Protein AF-A0A965GQ24-F1 (afdb_monomer_lite)

Secondary structure (DSSP, 8-state):
-HHHHHHHHHHHHHTT-HHHHHHHHHHHHHHHHHHHHHHHHHHHHHHHHHH-TT--HHHHHHHHHHHHHHHHHHHHHHHHHHHHHHHHHHHHHTTB-TTT--BS-EEEEEEETTEEEEEETTT--EEEEEPPP--

Radius of gyration: 21.5 Å; chains: 1; bounding box: 48×25×61 Å

Structure (mmCIF, N/CA/C/O backbone):
data_AF-A0A965GQ24-F1
#
_entry.id   AF-A0A965GQ24-F1
#
loop_
_atom_site.group_PDB
_atom_site.id
_atom_site.type_symbol
_atom_site.label_atom_id
_atom_site.label_alt_id
_atom_site.label_comp_id
_atom_site.label_asym_id
_atom_site.label_entity_id
_atom_site.label_seq_id
_atom_site.pdbx_PDB_ins_code
_atom_site.Cartn_x
_atom_site.Cartn_y
_atom_site.Cartn_z
_atom_site.occupancy
_atom_site.B_iso_or_equiv
_atom_site.auth_seq_id
_atom_site.auth_comp_id
_atom_site.auth_asym_id
_atom_site.auth_atom_id
_atom_site.pdbx_PDB_model_num
ATOM 1 N N . MET A 1 1 ? -4.058 9.910 -0.830 1.00 55.94 1 MET A N 1
ATOM 2 C CA . MET A 1 1 ? -4.397 8.465 -0.901 1.00 55.94 1 MET A CA 1
ATOM 3 C C . MET A 1 1 ? -4.616 7.822 0.463 1.00 55.94 1 MET A C 1
ATOM 5 O O . MET A 1 1 ? -5.457 6.942 0.557 1.00 55.94 1 MET A O 1
ATOM 9 N N . THR A 1 2 ? -3.976 8.317 1.522 1.00 57.41 2 THR A N 1
ATOM 10 C CA . THR A 1 2 ? -4.216 7.961 2.935 1.00 57.41 2 THR A CA 1
ATOM 11 C C . THR A 1 2 ?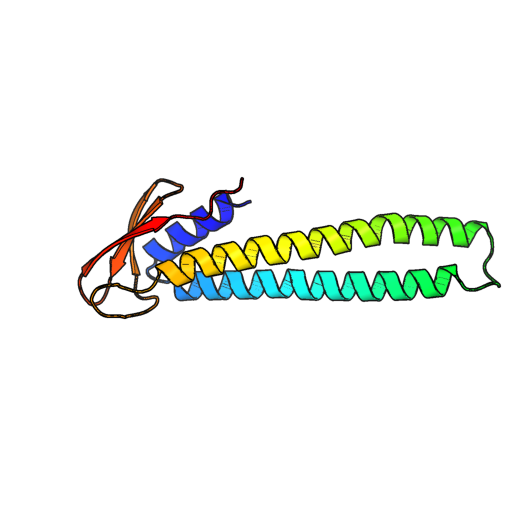 -5.699 8.011 3.326 1.00 57.41 2 THR A C 1
ATOM 13 O O . THR A 1 2 ? -6.227 7.051 3.875 1.00 57.41 2 THR A O 1
ATOM 16 N N . ARG A 1 3 ? -6.432 9.038 2.867 1.00 61.56 3 ARG A N 1
ATOM 17 C CA . ARG A 1 3 ? -7.899 9.126 3.015 1.00 61.56 3 ARG A CA 1
ATOM 18 C C . ARG A 1 3 ? -8.679 7.937 2.430 1.00 61.56 3 ARG A C 1
ATOM 20 O O . ARG A 1 3 ? -9.719 7.578 2.966 1.00 61.56 3 ARG A O 1
ATOM 27 N N . LEU A 1 4 ? -8.207 7.309 1.347 1.00 67.38 4 LEU A N 1
ATOM 28 C CA . LEU A 1 4 ? -8.874 6.129 0.775 1.00 67.38 4 LEU A CA 1
ATOM 29 C C . LEU A 1 4 ? -8.668 4.887 1.649 1.00 67.38 4 LEU A C 1
ATOM 31 O O . LEU A 1 4 ? -9.570 4.058 1.733 1.00 67.38 4 LEU A O 1
ATOM 35 N N . ILE A 1 5 ? -7.512 4.772 2.309 1.00 69.81 5 ILE A N 1
ATOM 36 C CA . ILE A 1 5 ? -7.204 3.685 3.247 1.00 69.81 5 ILE A CA 1
ATOM 37 C C . ILE A 1 5 ? -8.116 3.796 4.474 1.00 69.81 5 ILE A C 1
ATOM 39 O O . ILE A 1 5 ? -8.782 2.818 4.813 1.00 69.81 5 ILE A O 1
ATOM 43 N N . ALA A 1 6 ? -8.218 4.997 5.051 1.00 67.00 6 ALA A N 1
ATOM 44 C CA . ALA A 1 6 ? -9.089 5.316 6.183 1.00 67.00 6 ALA A CA 1
ATOM 45 C C . ALA A 1 6 ? -10.567 5.004 5.897 1.00 67.00 6 ALA A C 1
ATOM 47 O O . ALA A 1 6 ? -11.219 4.251 6.618 1.00 67.00 6 ALA A O 1
ATOM 48 N N . LEU A 1 7 ? -11.084 5.485 4.759 1.00 70.19 7 LEU A N 1
ATOM 49 C CA . LEU A 1 7 ? -12.470 5.236 4.340 1.00 70.19 7 LEU A CA 1
ATOM 50 C C . LEU A 1 7 ? -12.754 3.760 4.024 1.00 70.19 7 LEU A C 1
ATOM 52 O O . LEU A 1 7 ? -13.900 3.313 4.130 1.00 70.19 7 LEU A O 1
ATOM 56 N N . ARG A 1 8 ? -11.749 2.996 3.574 1.00 70.69 8 ARG A N 1
ATOM 57 C CA . ARG A 1 8 ? -11.873 1.540 3.395 1.00 70.69 8 ARG A CA 1
ATOM 58 C C . ARG A 1 8 ? -11.865 0.826 4.747 1.00 70.69 8 ARG A C 1
ATOM 60 O O . ARG A 1 8 ? -12.666 -0.084 4.931 1.00 70.69 8 ARG A O 1
ATOM 67 N N . LEU A 1 9 ? -11.018 1.249 5.686 1.00 74.31 9 LEU A N 1
ATOM 68 C CA . LEU A 1 9 ? -10.950 0.689 7.037 1.00 74.31 9 LEU A CA 1
ATOM 69 C C . LEU A 1 9 ? -12.275 0.899 7.780 1.00 74.31 9 LEU A C 1
ATOM 71 O O . LEU A 1 9 ? -12.852 -0.078 8.252 1.00 74.31 9 LEU A O 1
ATOM 75 N N . ALA A 1 10 ? -12.792 2.131 7.808 1.00 72.19 10 ALA A N 1
ATOM 76 C CA . ALA A 1 10 ? -14.062 2.470 8.453 1.00 72.19 10 ALA A CA 1
ATOM 77 C C . ALA A 1 10 ? -15.218 1.607 7.921 1.00 72.19 10 ALA A C 1
ATOM 79 O O . ALA A 1 10 ? -15.864 0.898 8.693 1.00 72.19 10 ALA A O 1
ATOM 80 N N . ARG A 1 11 ? -15.392 1.541 6.592 1.00 74.50 11 ARG A N 1
ATOM 81 C CA . ARG A 1 11 ? -16.409 0.681 5.957 1.00 74.50 11 ARG A CA 1
ATOM 82 C C . ARG A 1 11 ? -16.237 -0.800 6.294 1.00 74.50 11 ARG A C 1
ATOM 84 O O . ARG A 1 11 ? -17.213 -1.503 6.541 1.00 74.50 11 ARG A O 1
ATOM 91 N N . CYS A 1 12 ? -15.006 -1.308 6.311 1.00 69.25 12 CYS A N 1
ATOM 92 C CA . CYS A 1 12 ? -14.762 -2.707 6.654 1.00 69.25 12 CYS A CA 1
ATOM 93 C C . CYS A 1 12 ? -15.000 -3.004 8.141 1.00 69.25 12 CYS A C 1
ATOM 95 O O . CYS A 1 12 ? -15.418 -4.117 8.467 1.00 69.25 12 CYS A O 1
ATOM 97 N N . LEU A 1 13 ? -14.764 -2.042 9.034 1.00 76.06 13 LEU A N 1
ATOM 98 C CA . LEU A 1 13 ? -15.059 -2.170 10.461 1.00 76.06 13 LEU A CA 1
ATOM 99 C C . LEU A 1 13 ? -16.569 -2.084 10.745 1.00 76.06 13 LEU A C 1
ATOM 101 O O . LEU A 1 13 ? -17.047 -2.839 11.595 1.00 76.06 13 LEU A O 1
ATOM 105 N N . GLU A 1 14 ? -17.327 -1.270 10.001 1.00 75.44 14 GLU A N 1
ATOM 106 C CA . GLU A 1 14 ? -18.804 -1.281 10.016 1.00 75.44 14 GLU A CA 1
ATOM 107 C C . GLU A 1 14 ? -19.353 -2.648 9.590 1.00 75.44 14 GLU A C 1
ATOM 109 O O . GLU A 1 14 ? -20.197 -3.234 10.262 1.00 75.44 14 GLU A O 1
ATOM 114 N N . GLN A 1 15 ? -18.788 -3.228 8.528 1.00 72.44 15 GLN A N 1
ATOM 115 C CA . GLN A 1 15 ? -19.124 -4.579 8.056 1.00 72.44 15 GLN A CA 1
ATOM 116 C C . GLN A 1 15 ? -18.495 -5.696 8.912 1.00 72.44 15 GLN A C 1
ATOM 118 O O . GLN A 1 15 ? -18.535 -6.880 8.553 1.00 72.44 15 GLN A O 1
ATOM 123 N N . GLY A 1 16 ? -17.850 -5.342 10.029 1.00 67.50 16 GLY A N 1
ATOM 124 C CA . GLY A 1 16 ? -17.280 -6.282 10.986 1.00 67.50 16 GLY A CA 1
ATOM 125 C C . GLY A 1 16 ? -16.191 -7.200 10.424 1.00 67.50 16 GLY A C 1
ATOM 126 O O . GLY A 1 16 ? -16.018 -8.302 10.950 1.00 67.50 16 GLY A O 1
ATOM 127 N N . SER A 1 17 ? -15.510 -6.773 9.359 1.00 75.31 17 SER A N 1
ATOM 128 C CA . SER A 1 17 ? -14.625 -7.575 8.510 1.00 75.31 17 SER A CA 1
ATOM 129 C C . SER A 1 17 ? -13.233 -6.958 8.366 1.00 75.31 17 SER A C 1
ATOM 131 O O . SER A 1 17 ? -12.725 -6.791 7.257 1.00 75.31 17 SER A O 1
ATOM 133 N N . PHE A 1 18 ? -12.588 -6.660 9.496 1.00 78.62 18 PHE A N 1
ATOM 134 C CA . PHE A 1 18 ? -11.197 -6.188 9.542 1.00 78.62 18 PHE A CA 1
ATOM 135 C C . PHE A 1 18 ? -10.239 -7.083 8.731 1.00 78.62 18 PHE A C 1
ATOM 137 O O . PHE A 1 18 ? -9.394 -6.592 7.988 1.00 78.62 18 PHE A O 1
ATOM 144 N N . SER A 1 19 ? -10.433 -8.404 8.782 1.00 77.56 19 SER A N 1
ATOM 145 C CA . SER A 1 19 ? -9.626 -9.374 8.031 1.00 77.56 19 SER A CA 1
ATOM 146 C C . SER A 1 19 ? -9.702 -9.202 6.509 1.00 77.56 19 SER A C 1
ATOM 148 O O . SER A 1 19 ? -8.709 -9.443 5.826 1.00 77.56 19 SER A O 1
ATOM 150 N N . ARG A 1 20 ? -10.849 -8.769 5.962 1.00 78.44 20 ARG A N 1
ATOM 151 C CA . ARG A 1 20 ? -11.000 -8.499 4.521 1.00 78.44 20 ARG A CA 1
ATOM 152 C C . ARG A 1 20 ? -10.210 -7.264 4.106 1.00 78.44 20 ARG A C 1
ATOM 154 O O . ARG A 1 20 ? -9.528 -7.309 3.087 1.00 78.44 20 ARG A O 1
ATOM 161 N N . TRP A 1 21 ? -10.259 -6.204 4.912 1.00 81.75 21 TRP A N 1
ATOM 162 C CA . TRP A 1 21 ? -9.448 -5.008 4.689 1.00 81.75 21 TRP A CA 1
ATOM 163 C C . TRP A 1 21 ? -7.955 -5.333 4.733 1.00 81.75 21 TRP A C 1
ATOM 165 O O . TRP A 1 21 ? -7.236 -5.003 3.795 1.00 81.75 21 TRP A O 1
ATOM 175 N N . TYR A 1 22 ? -7.512 -6.058 5.766 1.00 79.56 22 TYR A N 1
ATOM 176 C CA . TYR A 1 22 ? -6.106 -6.428 5.930 1.00 79.56 22 TYR A CA 1
ATOM 177 C C . TYR A 1 22 ? -5.592 -7.271 4.752 1.00 79.56 22 TYR A C 1
ATOM 179 O O . TYR A 1 22 ? -4.533 -6.985 4.201 1.00 79.56 22 TYR A O 1
ATOM 187 N N . ARG A 1 23 ? -6.376 -8.257 4.290 1.00 80.12 23 ARG A N 1
ATOM 188 C CA . ARG A 1 23 ? -6.029 -9.063 3.105 1.00 80.12 23 ARG A CA 1
ATOM 189 C C . ARG A 1 23 ? -5.955 -8.232 1.825 1.00 80.12 23 ARG A C 1
ATOM 191 O O . ARG A 1 23 ? -5.028 -8.420 1.046 1.00 80.12 23 ARG A O 1
ATOM 198 N N . ALA A 1 24 ? -6.897 -7.314 1.605 1.00 79.00 24 ALA A N 1
ATOM 199 C CA . ALA A 1 24 ? -6.870 -6.432 0.438 1.00 79.00 24 ALA A CA 1
ATOM 200 C C . ALA A 1 24 ? -5.644 -5.505 0.458 1.00 79.00 24 ALA A C 1
ATOM 202 O O . ALA A 1 24 ? -4.994 -5.314 -0.565 1.00 79.00 24 ALA A O 1
ATOM 203 N N . MET A 1 25 ? -5.301 -4.983 1.637 1.00 78.06 25 MET A N 1
ATOM 204 C CA . MET A 1 25 ? -4.126 -4.139 1.842 1.00 78.06 25 MET A CA 1
ATOM 205 C C . MET A 1 25 ? -2.823 -4.899 1.562 1.00 78.06 25 MET A C 1
ATOM 207 O O . MET A 1 25 ? -1.918 -4.368 0.923 1.00 78.06 25 MET A O 1
ATOM 211 N N . MET A 1 26 ? -2.757 -6.162 1.987 1.00 77.94 26 MET A N 1
ATOM 212 C CA . MET A 1 26 ? -1.621 -7.040 1.725 1.00 77.94 26 MET A CA 1
ATOM 213 C C . MET A 1 26 ? -1.497 -7.367 0.228 1.00 77.94 26 MET A C 1
ATOM 215 O O . MET A 1 26 ? -0.405 -7.286 -0.314 1.00 77.94 26 MET A O 1
ATOM 219 N N . MET A 1 27 ? -2.591 -7.656 -0.483 1.00 82.38 27 MET A N 1
ATOM 220 C CA . MET A 1 27 ? -2.530 -7.907 -1.934 1.00 82.38 27 MET A CA 1
ATOM 221 C C . MET A 1 27 ? -2.065 -6.678 -2.733 1.00 82.38 27 MET A C 1
ATOM 223 O O . MET A 1 27 ? -1.263 -6.814 -3.655 1.00 82.38 27 MET A O 1
ATOM 227 N N . GLU A 1 28 ? -2.524 -5.478 -2.365 1.00 80.38 28 GLU A N 1
ATOM 228 C CA . GLU A 1 28 ? -2.117 -4.225 -3.019 1.00 80.38 28 GLU A CA 1
ATOM 229 C C . GLU A 1 28 ? -0.621 -3.933 -2.816 1.00 80.38 28 GLU A C 1
ATOM 231 O O . GLU A 1 28 ? 0.070 -3.527 -3.753 1.00 80.38 28 GLU A O 1
ATOM 236 N N . SER A 1 29 ? -0.085 -4.185 -1.614 1.00 77.81 29 SER A N 1
ATOM 237 C CA . SER A 1 29 ? 1.350 -4.014 -1.372 1.00 77.81 29 SER A CA 1
ATOM 238 C C . SER A 1 29 ? 2.181 -4.987 -2.217 1.00 77.81 29 SER A C 1
ATOM 240 O O . SER A 1 29 ? 3.175 -4.581 -2.817 1.00 77.81 29 SER A O 1
ATOM 242 N N . HIS A 1 30 ? 1.740 -6.239 -2.368 1.00 82.44 30 HIS A N 1
ATOM 243 C CA . HIS A 1 30 ? 2.435 -7.220 -3.207 1.00 82.44 30 HIS A CA 1
ATOM 244 C C . HIS A 1 30 ? 2.441 -6.816 -4.685 1.00 82.44 30 HIS A C 1
ATOM 246 O O . HIS A 1 30 ? 3.457 -6.993 -5.355 1.00 82.44 30 HIS A O 1
ATOM 252 N N . LEU A 1 31 ? 1.361 -6.212 -5.193 1.00 85.69 31 LEU A N 1
ATOM 253 C CA . LEU A 1 31 ? 1.327 -5.708 -6.568 1.00 85.69 31 LEU A CA 1
ATOM 254 C C . LEU A 1 31 ? 2.379 -4.612 -6.797 1.00 85.69 31 LEU A C 1
ATOM 25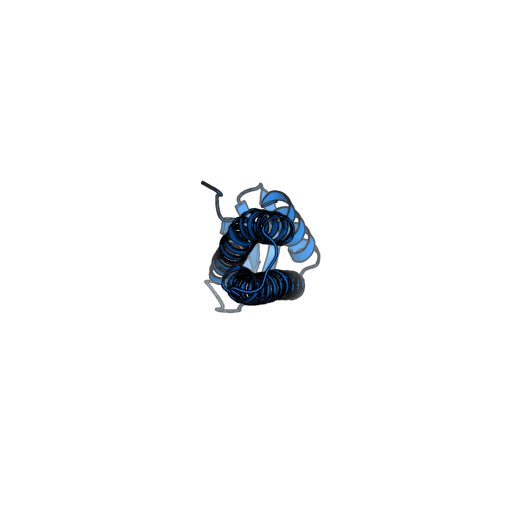6 O O . LEU A 1 31 ? 3.085 -4.636 -7.807 1.00 85.69 31 LEU A O 1
ATOM 260 N N . HIS A 1 32 ? 2.530 -3.682 -5.849 1.00 81.38 32 HIS A N 1
ATOM 261 C CA . HIS A 1 32 ? 3.558 -2.639 -5.916 1.00 81.38 32 HIS A CA 1
ATOM 262 C C . HIS A 1 32 ? 4.983 -3.198 -5.819 1.00 81.38 32 HIS A C 1
ATOM 264 O O . HIS A 1 32 ? 5.880 -2.690 -6.498 1.00 81.38 32 HIS A O 1
ATOM 270 N N . LEU A 1 33 ? 5.187 -4.259 -5.035 1.00 82.44 33 LEU A N 1
ATOM 271 C CA . LEU A 1 33 ? 6.467 -4.960 -4.943 1.00 82.44 33 LEU A CA 1
ATOM 272 C C . LEU A 1 33 ? 6.814 -5.676 -6.255 1.00 82.44 33 LEU A C 1
ATOM 274 O O . LEU A 1 33 ? 7.913 -5.497 -6.772 1.00 82.44 33 LEU A O 1
ATOM 278 N N . VAL A 1 34 ? 5.868 -6.416 -6.841 1.00 89.12 34 VAL A N 1
ATOM 279 C CA . VAL A 1 34 ? 6.055 -7.076 -8.146 1.00 89.12 34 VAL A CA 1
ATOM 280 C C . VAL A 1 34 ? 6.301 -6.044 -9.246 1.00 89.12 34 VAL A C 1
ATOM 282 O O . VAL A 1 34 ? 7.212 -6.210 -10.051 1.00 89.12 34 VAL A O 1
ATOM 285 N N . THR A 1 35 ? 5.546 -4.943 -9.252 1.00 84.94 35 THR A N 1
ATOM 286 C CA . THR A 1 35 ? 5.737 -3.845 -10.214 1.00 84.94 35 THR A CA 1
ATOM 287 C C . THR A 1 35 ? 7.129 -3.233 -10.077 1.00 84.94 35 THR A C 1
ATOM 289 O O . THR A 1 35 ? 7.817 -3.054 -11.080 1.00 84.94 35 THR A O 1
ATOM 292 N N . SER A 1 36 ? 7.579 -2.971 -8.845 1.00 84.56 36 SER A N 1
ATOM 293 C CA . SER A 1 36 ? 8.940 -2.499 -8.590 1.00 84.56 36 SER A CA 1
ATOM 294 C C . SER A 1 36 ? 9.987 -3.490 -9.087 1.00 84.56 36 SER A C 1
ATOM 296 O O . SER A 1 36 ? 10.959 -3.069 -9.701 1.00 84.56 36 SER A O 1
ATOM 298 N N . LEU A 1 37 ? 9.800 -4.786 -8.833 1.00 87.19 37 LEU A N 1
ATOM 299 C CA . LEU A 1 37 ? 10.732 -5.823 -9.264 1.00 87.19 37 LEU A CA 1
ATOM 300 C C . LEU A 1 37 ? 10.844 -5.860 -10.793 1.00 87.19 37 LEU A C 1
ATOM 302 O O . LEU A 1 37 ? 11.950 -5.862 -11.326 1.00 87.19 37 LEU A O 1
ATOM 306 N N . LEU A 1 38 ? 9.710 -5.827 -11.500 1.00 89.00 38 LEU A N 1
ATOM 307 C CA . LEU A 1 38 ? 9.674 -5.786 -12.964 1.00 89.00 38 LEU A CA 1
ATOM 308 C C . LEU A 1 38 ? 10.346 -4.522 -13.517 1.00 89.00 38 LEU A C 1
ATOM 310 O O . LEU A 1 38 ? 11.102 -4.609 -14.481 1.00 89.00 38 LEU A O 1
ATOM 314 N N . LEU A 1 39 ? 10.128 -3.364 -12.884 1.00 87.38 39 LEU A N 1
ATOM 315 C CA . LEU A 1 39 ? 10.816 -2.113 -13.219 1.00 87.38 39 LEU A CA 1
ATOM 316 C C . LEU A 1 39 ? 12.330 -2.220 -13.008 1.00 87.38 39 LEU A C 1
ATOM 318 O O . LEU A 1 39 ? 13.091 -1.765 -13.857 1.00 87.38 39 LEU A O 1
ATOM 322 N N . THR A 1 40 ? 12.781 -2.847 -11.921 1.00 84.88 40 THR A N 1
ATOM 323 C CA . THR A 1 40 ? 14.209 -3.089 -11.680 1.00 84.88 40 THR A CA 1
ATOM 324 C C . THR A 1 40 ? 14.806 -3.986 -12.762 1.00 84.88 40 THR A C 1
ATOM 326 O O . THR A 1 40 ? 15.839 -3.633 -13.325 1.00 84.88 40 THR A O 1
ATOM 329 N N . VAL A 1 41 ? 14.147 -5.094 -13.120 1.00 89.50 41 VAL A N 1
ATOM 330 C CA . VAL A 1 41 ? 14.603 -5.969 -14.216 1.00 89.50 41 VAL A CA 1
ATOM 331 C C . VAL A 1 41 ? 14.647 -5.210 -15.545 1.00 89.50 41 VAL A C 1
ATOM 333 O O . VAL A 1 41 ? 15.627 -5.326 -16.279 1.00 89.50 41 VAL A O 1
ATOM 336 N N . ALA A 1 42 ? 13.640 -4.382 -15.835 1.00 86.56 42 ALA A N 1
ATOM 337 C CA . ALA A 1 42 ? 13.632 -3.542 -17.028 1.00 86.56 42 ALA A CA 1
ATOM 338 C C . ALA A 1 42 ? 14.808 -2.552 -17.043 1.00 86.56 42 ALA A C 1
ATOM 340 O O . ALA A 1 42 ? 15.454 -2.403 -18.074 1.00 86.56 42 ALA A O 1
ATOM 341 N N . VAL A 1 43 ? 15.142 -1.920 -15.911 1.00 86.06 43 VAL A N 1
ATOM 342 C CA . VAL A 1 43 ? 16.322 -1.043 -15.804 1.00 86.06 43 VAL A CA 1
ATOM 343 C C . VAL A 1 43 ? 17.615 -1.816 -16.071 1.00 86.06 43 VAL A C 1
ATOM 345 O O . VAL A 1 43 ? 18.459 -1.305 -16.802 1.00 86.06 43 VAL A O 1
ATOM 348 N N . LEU A 1 44 ? 17.776 -3.035 -15.541 1.00 88.12 44 LEU A N 1
ATOM 349 C CA . LEU A 1 44 ? 18.957 -3.857 -15.840 1.00 88.12 44 LEU A CA 1
ATOM 350 C C . LEU A 1 44 ? 19.064 -4.175 -17.339 1.00 88.12 44 LEU A C 1
ATOM 352 O O . LEU A 1 44 ? 20.132 -3.988 -17.918 1.00 88.12 44 LEU A O 1
ATOM 356 N N . ALA A 1 45 ? 17.961 -4.577 -17.974 1.00 86.44 45 ALA A N 1
ATOM 357 C CA . ALA A 1 45 ? 17.930 -4.851 -19.411 1.00 86.44 45 ALA A CA 1
ATOM 358 C C . ALA A 1 45 ? 18.238 -3.595 -20.251 1.00 86.44 45 ALA A C 1
ATOM 360 O O . ALA A 1 45 ? 18.959 -3.660 -21.244 1.00 86.44 45 ALA A O 1
ATOM 361 N N . LEU A 1 46 ? 17.729 -2.429 -19.833 1.00 84.12 46 LEU A N 1
ATOM 362 C CA . LEU A 1 46 ? 18.027 -1.141 -20.465 1.00 84.12 46 LEU A CA 1
ATOM 363 C C . LEU A 1 46 ? 19.505 -0.764 -20.324 1.00 84.12 46 LEU A C 1
ATOM 365 O O . LEU A 1 46 ? 20.090 -0.244 -21.270 1.00 84.12 46 LEU A O 1
ATOM 369 N N . LEU A 1 47 ? 20.113 -1.017 -19.162 1.00 83.75 47 LEU A N 1
ATOM 370 C CA . LEU A 1 47 ? 21.539 -0.772 -18.949 1.00 83.75 47 LEU A CA 1
ATOM 371 C C . LEU A 1 47 ? 22.384 -1.647 -19.872 1.00 83.75 47 LEU A C 1
ATOM 373 O O . LEU A 1 47 ? 23.260 -1.120 -20.553 1.00 83.75 47 LEU A O 1
ATOM 377 N N . GLU A 1 48 ? 22.090 -2.945 -19.938 1.00 85.38 48 GLU A N 1
ATOM 378 C CA . GLU A 1 48 ? 22.776 -3.878 -20.837 1.00 85.38 48 GLU A CA 1
ATOM 379 C C . GLU A 1 48 ? 22.687 -3.410 -22.296 1.00 85.38 48 GLU A C 1
ATOM 381 O O . GLU A 1 48 ? 23.711 -3.304 -22.972 1.00 85.38 48 GLU A O 1
ATOM 386 N N . ALA A 1 49 ? 21.495 -2.997 -22.737 1.00 82.12 49 ALA A N 1
ATOM 387 C CA . ALA A 1 49 ? 21.304 -2.424 -24.063 1.00 82.12 49 ALA A CA 1
ATOM 388 C C . ALA A 1 49 ? 22.123 -1.137 -24.269 1.00 82.12 49 ALA A C 1
ATOM 390 O O . ALA A 1 49 ? 22.733 -0.971 -25.311 1.00 82.12 49 ALA A O 1
ATOM 391 N N . ILE A 1 50 ? 22.201 -0.214 -23.307 1.00 80.44 50 ILE A N 1
ATOM 392 C CA . ILE A 1 50 ? 22.971 1.037 -23.476 1.00 80.44 50 ILE A CA 1
ATOM 393 C C . ILE A 1 50 ? 24.481 0.778 -23.604 1.00 80.44 50 ILE A C 1
ATOM 395 O O . ILE A 1 50 ? 25.157 1.495 -24.356 1.00 80.44 50 ILE A O 1
ATOM 399 N N . PHE A 1 51 ? 25.003 -0.205 -22.863 1.00 80.00 51 PHE A N 1
ATOM 400 C CA . PHE A 1 51 ? 26.428 -0.548 -22.844 1.00 80.00 51 PHE A CA 1
ATOM 401 C C . PHE A 1 51 ? 26.896 -1.326 -24.076 1.00 80.00 51 PHE A C 1
ATOM 403 O O . PHE A 1 51 ? 28.109 -1.409 -24.302 1.00 80.00 51 PHE A O 1
ATOM 410 N N . ASP A 1 52 ? 25.975 -1.833 -24.896 1.00 81.88 52 ASP A N 1
ATOM 411 C CA . ASP A 1 52 ? 26.326 -2.449 -26.167 1.00 81.88 52 ASP A CA 1
ATOM 412 C C . ASP A 1 52 ? 26.983 -1.415 -27.109 1.00 81.88 52 ASP A C 1
ATOM 414 O O . ASP A 1 52 ? 26.519 -0.276 -27.299 1.00 81.88 52 ASP A O 1
ATOM 418 N N . ARG A 1 53 ? 28.153 -1.787 -27.641 1.00 70.19 53 ARG A N 1
ATOM 419 C CA . ARG A 1 53 ? 29.044 -0.885 -28.386 1.00 70.19 53 ARG A CA 1
ATOM 420 C C . ARG A 1 53 ? 28.647 -0.745 -29.852 1.00 70.19 53 ARG A C 1
ATOM 422 O O . ARG A 1 53 ? 29.016 0.267 -30.444 1.00 70.19 53 ARG A O 1
ATOM 429 N N . ASP A 1 54 ? 27.873 -1.686 -30.391 1.00 77.81 54 ASP A N 1
ATOM 430 C CA . ASP A 1 54 ? 27.442 -1.704 -31.800 1.00 77.81 54 ASP A CA 1
ATOM 431 C C . ASP A 1 54 ? 26.194 -0.843 -32.082 1.00 77.81 54 ASP A C 1
ATOM 433 O O . ASP A 1 54 ? 25.745 -0.695 -33.221 1.00 77.81 54 ASP A O 1
ATOM 437 N N . LEU A 1 55 ? 25.612 -0.227 -31.050 1.00 70.44 55 LEU A N 1
ATOM 438 C CA . LEU A 1 55 ? 24.395 0.563 -31.199 1.00 70.44 55 LEU A CA 1
ATOM 439 C C . LEU A 1 55 ? 24.633 1.927 -31.847 1.00 70.44 55 LEU A C 1
ATOM 441 O O . LEU A 1 55 ? 25.451 2.740 -31.409 1.00 70.44 55 LEU A O 1
ATOM 445 N N . GLN A 1 56 ? 23.783 2.236 -32.828 1.00 78.75 56 GLN A N 1
ATOM 446 C CA . GLN A 1 56 ? 23.676 3.562 -33.428 1.00 78.75 56 GLN A CA 1
ATOM 447 C C . GLN A 1 56 ? 23.422 4.646 -32.360 1.00 78.75 56 GLN A C 1
ATOM 449 O O . GLN A 1 56 ? 22.621 4.478 -31.435 1.00 78.75 56 GLN A O 1
ATOM 454 N N . VAL A 1 57 ? 24.042 5.819 -32.533 1.00 75.50 57 VAL A N 1
ATOM 455 C CA . VAL A 1 57 ? 23.927 6.956 -31.593 1.00 75.50 57 VAL A CA 1
ATOM 456 C C . VAL A 1 57 ? 22.465 7.389 -31.389 1.00 75.50 57 VAL A C 1
ATOM 458 O O . VAL A 1 57 ? 22.058 7.697 -30.270 1.00 75.50 57 VAL A O 1
ATOM 461 N N . ARG A 1 58 ? 21.641 7.338 -32.448 1.00 74.12 58 ARG A N 1
ATOM 462 C CA . ARG A 1 58 ? 20.209 7.681 -32.390 1.00 74.12 58 ARG A CA 1
ATOM 463 C C . ARG A 1 58 ? 19.404 6.714 -31.514 1.00 74.12 58 ARG A C 1
ATOM 465 O O . ARG A 1 58 ? 18.562 7.164 -30.745 1.00 74.12 58 ARG A O 1
ATOM 472 N N . SER A 1 59 ? 19.671 5.410 -31.593 1.00 77.94 59 SER A N 1
ATOM 473 C CA . SER A 1 59 ? 19.031 4.410 -30.725 1.00 77.94 59 SER A CA 1
ATOM 474 C C . SER A 1 59 ? 19.473 4.545 -29.268 1.00 77.94 59 SER A C 1
ATOM 476 O O . SER A 1 59 ? 18.657 4.369 -28.368 1.00 77.94 59 SER A O 1
ATOM 478 N N . ARG A 1 60 ? 20.728 4.942 -29.013 1.00 79.88 60 ARG A N 1
ATOM 479 C CA . ARG A 1 60 ? 21.247 5.127 -27.649 1.00 79.88 60 ARG A CA 1
ATOM 480 C C . ARG A 1 60 ? 20.512 6.233 -26.877 1.00 79.88 60 ARG A C 1
ATOM 482 O O . ARG A 1 60 ? 20.249 6.053 -25.693 1.00 79.88 60 ARG A O 1
ATOM 489 N N . LEU A 1 61 ? 20.114 7.330 -27.532 1.00 84.94 61 LEU A N 1
ATOM 490 C CA . LEU A 1 61 ? 19.332 8.406 -26.895 1.00 84.94 61 LEU A CA 1
ATOM 491 C C . LEU A 1 61 ? 17.946 7.937 -26.425 1.00 84.94 61 LEU A C 1
ATOM 493 O O . LEU A 1 61 ? 17.505 8.328 -25.346 1.00 84.94 61 LEU A O 1
ATOM 497 N N . VAL A 1 62 ? 17.278 7.078 -27.204 1.00 85.44 62 VAL A N 1
ATOM 498 C CA . VAL A 1 62 ? 15.966 6.513 -26.842 1.00 85.44 62 VAL A CA 1
ATOM 499 C C . VAL A 1 62 ? 16.084 5.639 -25.595 1.00 85.44 62 VAL A C 1
ATOM 501 O O . VAL A 1 62 ? 15.297 5.787 -24.663 1.00 85.44 62 VAL A O 1
ATOM 504 N N . TRP A 1 63 ? 17.103 4.779 -25.536 1.00 84.38 63 TRP A N 1
ATOM 505 C CA . TRP A 1 63 ? 17.354 3.937 -24.367 1.00 84.38 63 TRP A CA 1
ATOM 506 C C . TRP A 1 63 ? 17.693 4.750 -23.116 1.00 84.38 63 TRP A C 1
ATOM 508 O O . TRP A 1 63 ? 17.190 4.456 -22.033 1.00 84.38 63 TRP A O 1
ATOM 518 N N . LEU A 1 64 ? 18.483 5.814 -23.266 1.00 86.31 64 LEU A N 1
ATOM 519 C CA . LEU A 1 64 ? 18.843 6.702 -22.161 1.00 86.31 64 LEU A CA 1
ATOM 520 C C . LEU A 1 64 ? 17.618 7.448 -21.610 1.00 86.31 64 LEU A C 1
ATOM 522 O O . LEU A 1 64 ? 17.455 7.562 -20.398 1.00 86.31 64 LEU A O 1
ATOM 526 N N . PHE A 1 65 ? 16.717 7.894 -22.489 1.00 88.25 65 PHE A N 1
ATOM 527 C CA . PHE A 1 65 ? 15.445 8.494 -22.088 1.00 88.25 65 PHE A CA 1
ATOM 528 C C . PHE A 1 65 ? 14.554 7.499 -21.328 1.00 88.25 65 PHE A C 1
ATOM 530 O O . PHE A 1 65 ? 14.022 7.832 -20.269 1.00 88.25 65 PHE A O 1
ATOM 537 N N . LEU A 1 66 ? 14.440 6.258 -21.816 1.00 86.44 66 LEU A N 1
ATOM 538 C CA . LEU A 1 66 ? 13.699 5.196 -21.126 1.00 86.44 66 LEU A CA 1
ATOM 539 C C . LEU A 1 66 ? 14.288 4.890 -19.742 1.00 86.44 66 LEU A C 1
ATOM 541 O O . LEU A 1 66 ? 13.532 4.736 -18.785 1.00 86.44 66 LEU A O 1
ATOM 545 N N . LEU A 1 67 ? 15.616 4.869 -19.610 1.00 87.88 67 LEU A N 1
ATOM 546 C CA . LEU A 1 67 ? 16.302 4.677 -18.330 1.00 87.88 67 LEU A CA 1
ATOM 547 C C . LEU A 1 67 ? 15.961 5.795 -17.329 1.00 87.88 67 LEU A C 1
ATOM 549 O O . LEU A 1 67 ? 15.613 5.515 -16.180 1.00 87.88 67 LEU A O 1
ATOM 553 N N . VAL A 1 68 ? 16.013 7.055 -17.776 1.00 89.75 68 VAL A N 1
ATOM 554 C CA . VAL A 1 68 ? 15.696 8.233 -16.949 1.00 89.75 68 VAL A CA 1
ATOM 555 C C . VAL A 1 68 ? 14.241 8.226 -16.477 1.00 89.75 68 VAL A C 1
ATOM 557 O O . VAL A 1 68 ? 13.962 8.748 -15.404 1.00 89.75 68 VAL A O 1
ATOM 560 N N . LEU A 1 69 ? 13.314 7.609 -17.214 1.00 88.50 69 LEU A N 1
ATOM 561 C CA . LEU A 1 69 ? 11.928 7.431 -16.767 1.00 88.50 69 LEU A CA 1
ATOM 562 C C . LEU A 1 69 ? 11.747 6.206 -15.859 1.00 88.50 69 LEU A C 1
ATOM 564 O O . LEU A 1 69 ? 10.980 6.254 -14.891 1.00 88.50 69 LEU A O 1
ATOM 568 N N . ALA A 1 70 ? 12.446 5.110 -16.149 1.00 84.94 70 ALA A N 1
ATOM 569 C CA . ALA A 1 70 ? 12.304 3.849 -15.432 1.00 84.94 70 ALA A CA 1
ATOM 570 C C . ALA A 1 70 ? 12.874 3.918 -14.006 1.00 84.94 70 ALA A C 1
ATOM 572 O O . ALA A 1 70 ? 12.232 3.436 -13.073 1.00 84.94 70 ALA A O 1
ATOM 573 N N . VAL A 1 71 ? 14.030 4.563 -13.808 1.00 85.75 71 VAL A N 1
ATOM 574 C CA . VAL A 1 71 ? 14.688 4.642 -12.490 1.00 85.75 71 VAL A CA 1
ATOM 575 C C . VAL A 1 71 ? 13.839 5.395 -11.449 1.00 85.75 71 VAL A C 1
ATOM 577 O O . VAL A 1 71 ? 13.560 4.818 -10.394 1.00 85.75 71 VAL A O 1
ATOM 580 N N . PRO A 1 72 ? 13.343 6.623 -11.706 1.00 87.62 72 PRO A N 1
ATOM 581 C CA . PRO A 1 72 ? 12.451 7.315 -10.777 1.00 87.62 72 PRO A CA 1
ATOM 582 C C . PRO A 1 72 ? 11.147 6.554 -10.544 1.00 87.62 72 PRO A C 1
ATOM 584 O O . PRO A 1 72 ? 10.654 6.526 -9.420 1.00 87.62 72 PRO A O 1
ATOM 587 N N . SER A 1 73 ? 10.605 5.899 -11.577 1.00 84.06 73 SER A N 1
ATOM 588 C CA . SER A 1 73 ? 9.386 5.089 -11.458 1.00 84.06 73 SER A CA 1
ATOM 589 C C . SER A 1 73 ? 9.588 3.882 -10.535 1.00 84.06 73 SER A C 1
ATOM 591 O O . SER A 1 73 ? 8.724 3.591 -9.706 1.00 84.06 73 SER A O 1
ATOM 593 N N . ALA A 1 74 ? 10.744 3.215 -10.621 1.00 82.69 74 ALA A N 1
ATOM 594 C CA . ALA A 1 74 ? 11.117 2.126 -9.722 1.00 82.69 74 ALA A CA 1
ATOM 595 C C . ALA A 1 74 ? 11.227 2.621 -8.271 1.00 82.69 74 ALA A C 1
ATOM 597 O O . ALA A 1 74 ? 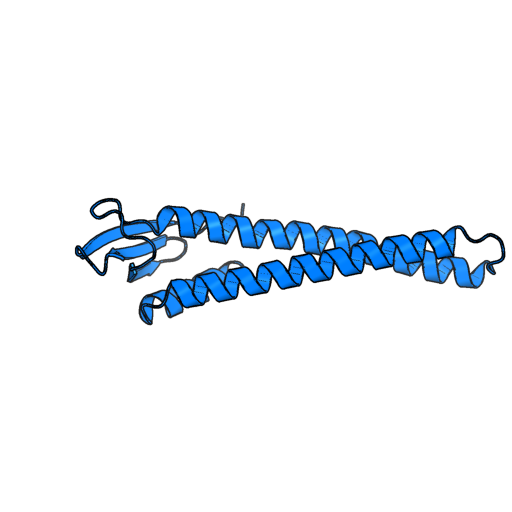10.577 2.074 -7.379 1.00 82.69 74 ALA A O 1
ATOM 598 N N . ILE A 1 75 ? 11.972 3.710 -8.044 1.00 85.31 75 ILE A N 1
ATOM 599 C CA . ILE A 1 75 ? 12.150 4.318 -6.714 1.00 85.31 75 ILE A CA 1
ATOM 600 C C . ILE A 1 75 ? 10.798 4.743 -6.125 1.00 85.31 75 ILE A C 1
ATOM 602 O O . ILE A 1 75 ? 10.498 4.446 -4.966 1.00 85.31 75 ILE A O 1
ATOM 606 N N . PHE A 1 76 ? 9.946 5.380 -6.929 1.00 85.38 76 PHE A N 1
ATOM 607 C CA . PHE A 1 76 ? 8.608 5.794 -6.517 1.00 85.38 76 PHE A CA 1
ATOM 608 C C . PHE A 1 76 ? 7.738 4.600 -6.099 1.00 85.38 76 PHE A C 1
ATOM 610 O O . PHE A 1 76 ? 7.052 4.668 -5.076 1.00 85.38 76 PHE A O 1
ATOM 617 N N . SER A 1 77 ? 7.790 3.487 -6.841 1.00 78.81 77 SER A N 1
ATOM 618 C CA . SER A 1 77 ? 7.040 2.271 -6.500 1.00 78.81 77 SER A CA 1
ATOM 619 C C . SER A 1 77 ? 7.495 1.665 -5.166 1.00 78.81 77 SER A C 1
ATOM 621 O O . SER A 1 77 ? 6.652 1.256 -4.365 1.00 78.81 77 SER A O 1
ATOM 623 N N . ILE A 1 78 ? 8.803 1.664 -4.885 1.00 79.19 78 ILE A N 1
ATOM 624 C CA . ILE A 1 78 ? 9.371 1.156 -3.621 1.00 79.19 78 ILE A CA 1
ATOM 625 C C . ILE A 1 78 ? 8.955 2.023 -2.436 1.00 79.19 78 ILE A C 1
ATOM 627 O O . ILE A 1 78 ? 8.431 1.509 -1.446 1.00 79.19 78 ILE A O 1
ATOM 631 N N . HIS A 1 79 ? 9.147 3.341 -2.529 1.00 81.38 79 HIS A N 1
ATOM 632 C CA . HIS A 1 79 ? 8.736 4.263 -1.464 1.00 81.38 79 HIS A CA 1
ATOM 633 C C . HIS A 1 79 ? 7.255 4.099 -1.130 1.00 81.38 79 HIS A C 1
ATOM 635 O O . HIS A 1 79 ? 6.845 4.096 0.033 1.00 81.38 79 HIS A O 1
ATOM 641 N N . ARG A 1 80 ? 6.447 3.906 -2.169 1.00 79.44 80 ARG A N 1
ATOM 642 C CA . ARG A 1 80 ? 5.022 3.685 -2.021 1.00 79.44 80 ARG A CA 1
ATOM 643 C C . ARG A 1 80 ? 4.701 2.361 -1.338 1.00 79.44 80 ARG A C 1
ATOM 645 O O . ARG A 1 80 ? 3.870 2.361 -0.434 1.00 79.44 80 ARG A O 1
ATOM 652 N N . TYR A 1 81 ? 5.367 1.271 -1.713 1.00 78.44 81 TYR A N 1
ATOM 653 C CA . TYR A 1 81 ? 5.226 -0.027 -1.050 1.00 78.44 81 TYR A CA 1
ATOM 654 C C . TYR A 1 81 ? 5.436 0.082 0.467 1.00 78.44 81 TYR A C 1
ATOM 656 O O . TYR A 1 81 ? 4.560 -0.318 1.241 1.00 78.44 81 TYR A O 1
ATOM 664 N N . PHE A 1 82 ? 6.545 0.698 0.889 1.00 74.50 82 PHE A N 1
ATOM 665 C CA . PHE A 1 82 ? 6.856 0.856 2.311 1.00 74.50 82 PHE A CA 1
ATOM 666 C C . PHE A 1 82 ? 5.801 1.684 3.045 1.00 74.50 82 PHE A C 1
ATOM 668 O O . PHE A 1 82 ? 5.377 1.306 4.136 1.00 74.50 82 PHE A O 1
ATOM 675 N N . HIS A 1 83 ? 5.304 2.760 2.433 1.00 75.50 83 HIS A N 1
ATOM 676 C CA . HIS A 1 83 ? 4.272 3.591 3.050 1.00 75.50 83 HIS A CA 1
ATOM 677 C C . HIS A 1 83 ? 2.950 2.827 3.275 1.00 75.50 83 HIS A C 1
ATOM 679 O O . HIS A 1 83 ? 2.279 3.028 4.291 1.00 75.50 83 HIS A O 1
ATOM 685 N N . PHE A 1 84 ? 2.548 1.947 2.352 1.00 73.00 84 PHE A N 1
ATOM 686 C CA . PHE A 1 84 ? 1.348 1.118 2.529 1.00 73.00 84 PHE A CA 1
ATOM 687 C C . PHE A 1 84 ? 1.539 0.056 3.615 1.00 73.00 84 PHE A C 1
ATOM 689 O O . PH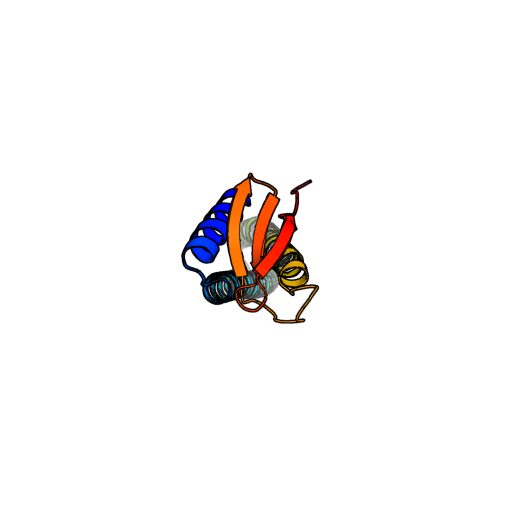E A 1 84 ? 0.645 -0.144 4.441 1.00 73.00 84 PHE A O 1
ATOM 696 N N . MET A 1 85 ? 2.701 -0.598 3.628 1.00 77.75 85 MET A N 1
ATOM 697 C CA . MET A 1 85 ? 3.013 -1.660 4.580 1.00 77.75 85 MET A CA 1
ATOM 698 C C . MET A 1 85 ? 3.100 -1.130 6.017 1.00 77.75 85 MET A C 1
ATOM 700 O O . MET A 1 85 ? 2.407 -1.645 6.894 1.00 77.75 85 MET A O 1
ATOM 704 N N . MET A 1 86 ? 3.847 -0.045 6.236 1.00 78.69 86 MET A N 1
ATOM 705 C CA . MET A 1 86 ? 4.018 0.568 7.559 1.00 78.69 86 MET A CA 1
ATOM 706 C C . MET A 1 86 ? 2.685 1.016 8.165 1.00 78.69 86 MET A C 1
ATOM 708 O O . MET A 1 86 ? 2.418 0.779 9.341 1.00 78.69 86 MET A O 1
ATOM 712 N N . GLY A 1 87 ? 1.808 1.621 7.357 1.00 75.06 87 GLY A N 1
ATOM 713 C CA . GLY A 1 87 ? 0.499 2.051 7.838 1.00 75.06 87 GLY A CA 1
ATOM 714 C C . GLY A 1 87 ? -0.423 0.886 8.204 1.00 75.06 87 GLY A C 1
ATOM 715 O O . GLY A 1 87 ? -1.155 0.958 9.192 1.00 75.06 87 GLY A O 1
ATOM 716 N N . ALA A 1 88 ? -0.368 -0.205 7.436 1.00 76.69 88 ALA A N 1
ATOM 717 C CA . ALA A 1 88 ? -1.133 -1.411 7.729 1.00 76.69 88 ALA A CA 1
ATOM 718 C C . ALA A 1 88 ? -0.649 -2.088 9.017 1.00 76.69 88 ALA A C 1
ATOM 720 O O . ALA A 1 88 ? -1.472 -2.506 9.830 1.00 76.69 88 ALA A O 1
ATOM 721 N N . GLU A 1 89 ? 0.665 -2.162 9.217 1.00 79.81 89 GLU A N 1
ATOM 722 C CA . GLU A 1 89 ? 1.276 -2.744 10.410 1.00 79.81 89 GLU A CA 1
ATOM 723 C C . GLU A 1 89 ? 0.998 -1.904 11.660 1.00 79.81 89 GLU A C 1
ATOM 725 O O . GLU A 1 89 ? 0.619 -2.447 12.697 1.00 79.81 89 GLU A O 1
ATOM 730 N N . TYR A 1 90 ? 1.054 -0.575 11.543 1.00 82.19 90 TYR A N 1
ATOM 731 C CA . TYR A 1 90 ? 0.702 0.341 12.629 1.00 82.19 90 TYR A CA 1
ATOM 732 C C . TYR A 1 90 ? -0.744 0.151 13.111 1.00 82.19 90 TYR A C 1
ATOM 734 O O . TYR A 1 90 ? -1.005 0.085 14.315 1.00 82.19 90 TYR A O 1
ATOM 742 N N . VAL A 1 91 ? -1.691 0.006 12.179 1.00 80.19 91 VAL A N 1
ATOM 743 C CA . VAL A 1 91 ? -3.100 -0.272 12.501 1.00 80.19 91 VAL A CA 1
ATOM 744 C C . VAL A 1 91 ? -3.277 -1.704 13.020 1.00 80.19 91 VAL A C 1
ATOM 746 O O . VAL A 1 91 ? -4.045 -1.929 13.954 1.00 80.19 91 VAL A O 1
ATOM 749 N N . ALA A 1 92 ? -2.561 -2.679 12.456 1.00 80.50 92 ALA A N 1
ATOM 750 C CA . ALA A 1 92 ? -2.632 -4.079 12.870 1.00 80.50 92 ALA A CA 1
ATOM 751 C C . ALA A 1 92 ? -2.091 -4.305 14.289 1.00 80.50 92 ALA A C 1
ATOM 753 O O . ALA A 1 92 ? -2.709 -5.049 15.050 1.00 80.50 92 ALA A O 1
ATOM 754 N N . ASN A 1 93 ? -1.007 -3.633 14.680 1.00 82.69 93 ASN A N 1
ATOM 755 C CA . ASN A 1 93 ? -0.474 -3.700 16.044 1.00 82.69 93 ASN A CA 1
ATOM 756 C C . ASN A 1 93 ? -1.475 -3.157 17.072 1.00 82.69 93 ASN A C 1
ATOM 758 O O . ASN A 1 93 ? -1.611 -3.711 18.161 1.00 82.69 93 ASN A O 1
ATOM 762 N N . GLN A 1 94 ? -2.250 -2.138 16.698 1.00 83.06 94 GLN A N 1
ATOM 763 C CA . GLN A 1 94 ? -3.328 -1.593 17.527 1.00 83.06 94 GLN A CA 1
ATOM 764 C C . GLN A 1 94 ? -4.631 -2.412 17.459 1.00 83.06 94 GLN A C 1
ATOM 766 O O . GLN A 1 94 ? -5.572 -2.129 18.197 1.00 83.06 94 GLN A O 1
ATOM 771 N N . ALA A 1 95 ? -4.726 -3.434 16.602 1.00 83.00 95 ALA A N 1
ATOM 772 C CA . ALA A 1 95 ? -5.935 -4.245 16.423 1.00 83.00 95 ALA A CA 1
ATOM 773 C C . ALA A 1 95 ? -6.069 -5.405 17.432 1.00 83.00 95 ALA A C 1
ATOM 775 O O . ALA A 1 95 ? -6.988 -6.228 17.319 1.00 83.00 95 ALA A O 1
ATOM 776 N N . THR A 1 96 ? -5.167 -5.483 18.411 1.00 85.06 96 THR A N 1
ATOM 777 C CA . THR A 1 96 ? -5.192 -6.481 19.485 1.00 85.06 96 THR A CA 1
ATOM 778 C C . THR A 1 96 ? -5.935 -5.931 20.694 1.00 85.06 96 THR A C 1
ATOM 780 O O . THR A 1 96 ? -5.628 -4.852 21.193 1.00 85.06 96 THR A O 1
ATOM 783 N N . CYS A 1 97 ? -6.914 -6.682 21.199 1.00 86.81 97 CYS A N 1
ATOM 784 C CA . CYS A 1 97 ? -7.630 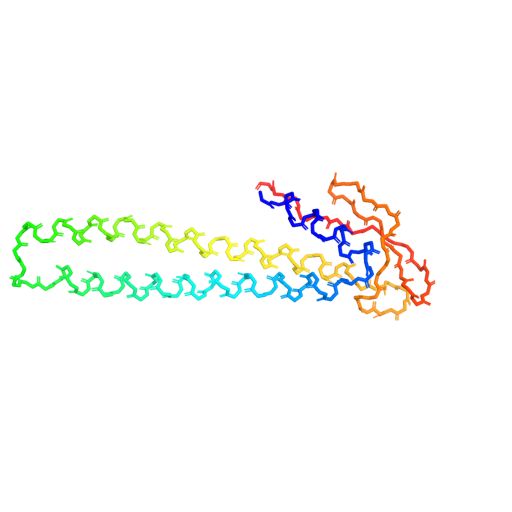-6.277 22.402 1.00 86.81 97 CYS A CA 1
ATOM 785 C C . CYS A 1 97 ? -6.729 -6.379 23.644 1.00 86.81 97 CYS A C 1
ATOM 787 O O . CYS A 1 97 ? -6.321 -7.482 24.004 1.00 86.81 97 CYS A O 1
ATOM 789 N N . GLY A 1 98 ? -6.515 -5.263 24.348 1.00 85.12 98 GLY A N 1
ATOM 790 C CA . GLY A 1 98 ? -5.728 -5.226 25.589 1.00 85.12 98 GLY A CA 1
ATOM 791 C C . GLY A 1 98 ? -6.322 -6.015 26.767 1.00 85.12 98 GLY A C 1
ATOM 792 O O . GLY A 1 98 ? -5.594 -6.345 27.691 1.00 85.12 98 GLY A O 1
ATOM 793 N N . ASN A 1 99 ? -7.618 -6.355 26.731 1.00 86.06 99 ASN A N 1
ATOM 794 C CA . ASN A 1 99 ? -8.281 -7.107 27.804 1.00 86.06 99 ASN A CA 1
ATOM 795 C C . ASN A 1 99 ? -8.273 -8.631 27.567 1.00 86.06 99 ASN A C 1
ATOM 797 O O . ASN A 1 99 ? -7.909 -9.406 28.440 1.00 86.06 99 ASN A O 1
ATOM 801 N N . CYS A 1 100 ? -8.675 -9.088 26.374 1.00 88.50 100 CYS A N 1
ATOM 802 C CA . CYS A 1 100 ? -8.845 -10.524 26.090 1.00 88.50 100 CYS A CA 1
ATOM 803 C C . CYS A 1 100 ? -7.810 -11.116 25.120 1.00 88.50 100 CYS A C 1
ATOM 805 O O . CYS A 1 100 ? -7.920 -12.291 24.768 1.00 88.50 100 CYS A O 1
ATOM 807 N N . GLY A 1 101 ? -6.870 -10.306 24.619 1.00 83.62 101 GLY A N 1
ATOM 808 C CA . GLY A 1 101 ? -5.812 -10.729 23.694 1.00 83.62 101 GLY A CA 1
ATOM 809 C C . GLY A 1 101 ? -6.293 -11.155 22.303 1.00 83.62 101 GLY A C 1
ATOM 810 O O . GLY A 1 101 ? -5.499 -11.595 21.478 1.00 83.62 101 GLY A O 1
ATOM 811 N N . VAL A 1 102 ? -7.593 -11.051 22.008 1.00 85.31 102 VAL A N 1
ATOM 812 C CA . VAL A 1 102 ? -8.126 -11.431 20.697 1.00 85.31 102 VAL A CA 1
ATOM 813 C C . VAL A 1 102 ? -7.684 -10.433 19.636 1.00 85.31 102 VAL A C 1
ATOM 815 O O . VAL A 1 102 ? -7.986 -9.241 19.715 1.00 85.31 102 VAL A O 1
ATOM 818 N N . TYR A 1 103 ? -7.034 -10.967 18.608 1.00 84.31 103 TYR A N 1
ATOM 819 C CA . TYR A 1 103 ? -6.612 -10.236 17.426 1.00 84.31 103 TYR A CA 1
ATOM 820 C C . TYR A 1 103 ? -7.744 -10.110 16.394 1.00 84.31 103 TYR A C 1
ATOM 822 O O . TYR A 1 103 ? -8.456 -11.078 16.104 1.00 84.31 103 TYR A O 1
ATOM 830 N N . GLY A 1 104 ? -7.915 -8.914 15.822 1.00 76.50 104 GLY A N 1
ATOM 831 C CA . GLY A 1 104 ? -8.690 -8.698 14.593 1.00 76.50 104 GLY A CA 1
ATOM 832 C C . GLY A 1 104 ? -10.215 -8.870 14.691 1.00 76.50 104 GLY A C 1
ATOM 833 O O . GLY A 1 104 ? -10.904 -8.758 13.674 1.00 76.50 104 GLY A O 1
ATOM 834 N N . ARG A 1 105 ? -10.781 -9.115 15.885 1.00 82.12 105 ARG A N 1
ATOM 835 C CA . ARG A 1 105 ? -12.243 -9.150 16.112 1.00 82.12 105 ARG A CA 1
ATOM 836 C C . ARG A 1 105 ? -12.751 -7.827 16.681 1.00 82.12 105 ARG A C 1
ATOM 838 O O . ARG A 1 105 ? -13.093 -7.727 17.860 1.00 82.12 105 ARG A O 1
ATOM 845 N N . LEU A 1 106 ? -12.824 -6.833 15.808 1.00 84.69 106 LEU A N 1
ATOM 846 C CA . LEU A 1 106 ? -13.197 -5.460 16.138 1.00 84.69 106 LEU A CA 1
ATOM 847 C C . LEU A 1 106 ? -14.581 -5.111 15.587 1.00 84.69 106 LEU A C 1
ATOM 849 O O . LEU A 1 106 ? -15.005 -5.646 14.557 1.00 84.69 106 LEU A O 1
ATOM 853 N N . ARG A 1 107 ? -15.278 -4.205 16.269 1.00 84.25 107 ARG A N 1
ATOM 854 C CA . ARG A 1 107 ? -16.490 -3.522 15.806 1.00 84.25 107 ARG A CA 1
ATOM 855 C C . ARG A 1 107 ? -16.227 -2.019 15.834 1.00 84.25 107 ARG A C 1
ATOM 857 O O . ARG A 1 107 ? -15.699 -1.535 16.829 1.00 84.25 107 ARG A O 1
ATOM 864 N N . LEU A 1 108 ? -16.595 -1.293 14.780 1.00 84.25 108 LEU A N 1
ATOM 865 C CA . LEU A 1 108 ? -16.520 0.169 14.797 1.00 84.25 108 LEU A CA 1
ATOM 866 C C . LEU A 1 108 ? -17.554 0.738 15.776 1.00 84.25 108 LEU A C 1
ATOM 868 O O . LEU A 1 108 ? -18.713 0.328 15.741 1.00 84.25 108 LEU A O 1
ATOM 872 N N . VAL A 1 109 ? -17.132 1.670 16.628 1.00 84.94 109 VAL A N 1
ATOM 873 C CA . VAL A 1 109 ? -18.018 2.451 17.508 1.00 84.94 109 VAL A CA 1
ATOM 874 C C . VAL A 1 109 ? -18.170 3.866 16.962 1.00 84.94 109 VAL A C 1
ATOM 876 O O . VAL A 1 109 ? -19.284 4.359 16.832 1.00 84.94 109 VAL A O 1
ATOM 879 N N . ALA A 1 110 ? -17.057 4.501 16.589 1.00 81.06 110 ALA A N 1
ATOM 880 C CA . ALA A 1 110 ? -17.057 5.815 15.957 1.00 81.06 110 ALA A CA 1
ATOM 881 C C . ALA A 1 110 ? -15.830 5.987 15.054 1.00 81.06 110 ALA A C 1
ATOM 883 O O . ALA A 1 110 ? -14.750 5.479 15.357 1.00 81.06 110 ALA A O 1
ATOM 884 N N . HIS A 1 111 ? -15.981 6.735 13.964 1.00 80.69 111 HIS A N 1
ATOM 885 C CA . HIS A 1 111 ? -14.885 7.091 13.066 1.00 80.69 111 HIS A CA 1
ATOM 886 C C . HIS A 1 111 ? -14.732 8.612 13.010 1.00 80.69 111 HIS A C 1
ATOM 888 O O . HIS A 1 111 ? -15.666 9.319 12.637 1.00 80.69 111 HIS A O 1
ATOM 894 N N . GLN A 1 112 ? -13.558 9.110 13.392 1.00 77.62 112 GLN A N 1
ATOM 895 C CA . GLN A 1 112 ? -13.199 10.526 13.371 1.00 77.62 112 GLN A CA 1
ATOM 896 C C . GLN A 1 112 ? -11.741 10.660 12.937 1.00 77.62 112 GLN A C 1
ATOM 898 O O . GLN A 1 112 ? -10.854 10.738 13.781 1.00 77.62 112 GLN A O 1
ATOM 903 N N . HIS A 1 113 ? -11.479 10.671 11.627 1.00 70.06 113 HIS A N 1
ATOM 904 C CA . HIS A 1 113 ? -10.117 10.740 11.086 1.00 70.06 113 HIS A CA 1
ATOM 905 C C . HIS A 1 113 ? -9.270 11.828 11.787 1.00 70.06 113 HIS A C 1
ATOM 907 O O . HIS A 1 113 ? -9.707 12.981 11.844 1.00 70.06 113 HIS A O 1
ATOM 913 N N . PRO A 1 114 ? -8.055 11.508 12.280 1.00 74.19 114 PRO A N 1
ATOM 914 C CA . PRO A 1 114 ? -7.296 10.259 12.086 1.00 74.19 114 PRO A CA 1
ATOM 915 C C . PRO A 1 114 ? -7.527 9.180 13.168 1.00 74.19 114 PRO A C 1
ATOM 917 O O . PRO A 1 114 ? -6.718 8.276 13.325 1.00 74.19 114 PRO A O 1
ATOM 920 N N . LYS A 1 115 ? -8.584 9.269 13.974 1.00 81.38 115 LYS A N 1
ATOM 921 C CA . LYS A 1 115 ? -8.881 8.351 15.084 1.00 81.38 115 LYS A CA 1
ATOM 922 C C . LYS A 1 115 ? -10.100 7.471 14.783 1.00 81.38 115 LYS A C 1
ATOM 924 O O . LYS A 1 115 ? -11.130 7.930 14.293 1.00 81.38 115 LYS A O 1
ATOM 929 N N . CYS A 1 116 ? -10.011 6.196 15.137 1.00 83.00 116 CYS A N 1
ATOM 930 C CA . CYS A 1 116 ? -11.106 5.234 15.054 1.00 83.00 116 CYS A CA 1
ATOM 931 C C . CYS A 1 116 ? -11.370 4.630 16.433 1.00 83.00 116 CYS A C 1
ATOM 933 O O . CYS A 1 116 ? -10.511 3.936 16.966 1.00 83.00 116 CYS A O 1
ATOM 935 N N . ASN A 1 117 ? -12.563 4.826 16.990 1.00 86.38 117 ASN A N 1
ATOM 936 C CA . ASN A 1 117 ? -12.981 4.118 18.198 1.00 86.38 117 ASN A CA 1
ATOM 937 C C . ASN A 1 117 ? -13.540 2.751 17.812 1.00 86.38 117 ASN A C 1
ATOM 939 O O . ASN A 1 117 ? -14.475 2.646 17.008 1.00 86.38 117 ASN A O 1
ATOM 943 N N . VAL A 1 118 ? -12.966 1.703 18.391 1.00 87.19 118 VAL A N 1
ATOM 944 C CA . VAL A 1 118 ? -13.332 0.312 18.137 1.00 87.19 118 VAL A CA 1
ATOM 945 C C . VAL A 1 118 ? -13.613 -0.415 19.446 1.00 87.19 118 VAL A C 1
ATOM 947 O O . VAL A 1 118 ? -13.014 -0.126 20.475 1.00 87.19 118 VAL A O 1
ATOM 950 N N . ALA A 1 119 ? -14.513 -1.390 19.390 1.00 87.44 119 ALA A N 1
ATOM 951 C CA . ALA A 1 119 ? -14.836 -2.282 20.495 1.00 87.44 119 ALA A CA 1
ATOM 952 C C . ALA A 1 119 ? -14.466 -3.726 20.149 1.00 87.44 119 ALA A C 1
ATOM 954 O O . ALA A 1 119 ? -14.646 -4.181 19.012 1.00 87.44 119 ALA A O 1
ATOM 955 N N . CYS A 1 120 ? -14.010 -4.495 21.136 1.00 88.94 120 CYS A N 1
ATOM 956 C CA . CYS A 1 120 ? -13.804 -5.928 20.973 1.00 88.94 120 CYS A CA 1
ATOM 957 C C . CYS A 1 120 ? -15.149 -6.651 20.820 1.00 88.94 120 CYS A C 1
ATOM 959 O O . CYS A 1 120 ? -15.999 -6.577 21.706 1.00 88.94 120 CYS A O 1
ATOM 961 N N . LYS A 1 121 ? -15.313 -7.470 19.774 1.00 85.69 121 LYS A N 1
ATOM 962 C CA . LYS A 1 121 ? -16.516 -8.313 19.615 1.00 85.69 121 LYS A CA 1
ATOM 963 C C . LYS A 1 121 ? -16.654 -9.418 20.675 1.00 85.69 121 LYS A C 1
ATOM 965 O O . LYS A 1 121 ? -17.727 -9.994 20.789 1.00 85.69 121 LYS A O 1
ATOM 970 N N . ARG A 1 122 ? -15.580 -9.764 21.399 1.00 86.38 122 ARG A N 1
ATOM 971 C CA . ARG A 1 122 ? -15.581 -10.839 22.413 1.00 86.38 122 ARG A CA 1
ATOM 972 C C . ARG A 1 122 ? -15.865 -10.331 23.824 1.00 86.38 122 ARG A C 1
ATOM 974 O O . ARG A 1 122 ? -16.641 -10.958 24.526 1.00 86.38 122 ARG A O 1
ATOM 981 N N . CYS A 1 123 ? -15.210 -9.248 24.244 1.00 89.00 123 CYS A N 1
ATOM 982 C CA . CYS A 1 123 ? -15.297 -8.741 25.621 1.00 89.00 123 CYS A CA 1
ATOM 983 C C . CYS A 1 123 ? -15.910 -7.339 25.737 1.00 89.00 123 CYS A C 1
ATOM 985 O O . CYS A 1 123 ? -16.053 -6.845 26.846 1.00 89.00 123 CYS A O 1
ATOM 987 N N . GLY A 1 124 ? -16.230 -6.676 24.621 1.00 86.81 124 GLY A N 1
ATOM 988 C CA . GLY A 1 124 ? -16.800 -5.326 24.624 1.00 86.81 124 GLY A CA 1
ATOM 989 C C . GLY A 1 124 ? -15.822 -4.201 24.972 1.00 86.81 124 GLY A C 1
ATOM 990 O O . GLY A 1 124 ? -16.218 -3.049 24.905 1.00 86.81 124 GLY A O 1
ATOM 991 N N . PHE A 1 125 ? -14.559 -4.502 25.301 1.00 89.88 125 PHE A N 1
ATOM 992 C CA . PHE A 1 125 ? -13.552 -3.485 25.621 1.00 89.88 125 PHE A CA 1
ATOM 993 C C . PHE A 1 125 ? -13.366 -2.505 24.460 1.00 89.88 125 PHE A C 1
ATOM 995 O O . PHE A 1 125 ? -13.144 -2.945 23.328 1.00 89.88 125 PHE A O 1
ATOM 1002 N N . GLU A 1 126 ? -13.439 -1.209 24.750 1.00 90.19 126 GLU A N 1
ATOM 1003 C CA . GLU A 1 126 ? -13.314 -0.134 23.769 1.00 90.19 126 GLU A CA 1
ATOM 1004 C C . GLU A 1 126 ? -11.931 0.506 23.831 1.00 90.19 126 GLU A C 1
ATOM 1006 O O . GLU A 1 126 ? -11.385 0.740 24.909 1.00 90.19 126 GLU A O 1
ATOM 1011 N N . TRP A 1 127 ? -11.360 0.795 22.667 1.00 89.94 127 TRP A N 1
ATOM 1012 C CA . TRP A 1 127 ? -10.132 1.569 22.554 1.00 89.94 127 TRP A CA 1
ATOM 1013 C C . TRP A 1 127 ? -10.099 2.354 21.249 1.00 89.94 127 TRP A C 1
ATOM 1015 O O . TRP A 1 127 ? -10.866 2.109 20.314 1.00 89.94 127 TRP A O 1
ATOM 1025 N N . THR A 1 128 ? -9.184 3.312 21.190 1.00 87.31 128 THR A N 1
ATOM 1026 C CA . THR A 1 128 ? -8.972 4.146 20.013 1.00 87.31 128 THR A CA 1
ATOM 1027 C C . THR A 1 128 ? -7.768 3.633 19.236 1.00 87.31 128 THR A C 1
ATOM 1029 O O . THR A 1 128 ? -6.676 3.516 19.785 1.00 87.31 128 THR A O 1
ATOM 1032 N N . ILE A 1 129 ? -7.968 3.355 17.953 1.00 85.88 129 ILE A N 1
ATOM 1033 C CA . ILE A 1 129 ? -6.898 3.128 16.985 1.00 85.88 129 ILE A CA 1
ATOM 1034 C C . ILE A 1 129 ? -6.579 4.467 16.327 1.00 85.88 129 ILE A C 1
ATOM 1036 O O . ILE A 1 129 ? -7.476 5.154 15.829 1.00 85.88 129 ILE A O 1
ATOM 1040 N N . VAL A 1 130 ? -5.305 4.834 16.320 1.00 83.75 130 VAL A N 1
ATOM 1041 C CA . VAL A 1 130 ? -4.805 5.998 15.591 1.00 83.75 130 VAL A CA 1
ATOM 1042 C C . VAL A 1 130 ? -4.371 5.535 14.204 1.00 83.75 130 VAL A C 1
ATOM 1044 O O . VAL A 1 130 ? -3.651 4.547 14.061 1.00 83.75 130 VAL A O 1
ATOM 1047 N N . GLU A 1 131 ? -4.845 6.219 13.171 1.00 74.25 131 GLU A N 1
ATOM 1048 C CA . GLU A 1 131 ? -4.365 6.052 11.805 1.00 74.25 131 GLU A CA 1
ATOM 1049 C C . GLU A 1 131 ? -3.005 6.750 11.655 1.00 74.25 131 GLU A C 1
ATOM 1051 O O . GLU A 1 131 ? -2.784 7.796 12.270 1.00 74.25 131 GLU A O 1
ATOM 1056 N N . PRO A 1 132 ? -2.077 6.193 10.860 1.00 67.81 132 PRO A N 1
ATOM 1057 C CA . PRO A 1 132 ? -0.754 6.782 10.680 1.00 67.81 132 PRO A CA 1
ATOM 1058 C C . PRO A 1 132 ? -0.879 8.193 10.081 1.00 67.81 132 PRO A C 1
ATOM 1060 O O . PRO A 1 132 ? -1.485 8.374 9.020 1.00 67.81 132 PRO A O 1
ATOM 1063 N N . ASN A 1 133 ? -0.314 9.188 10.772 1.00 58.00 133 ASN A N 1
ATOM 1064 C CA . ASN A 1 133 ? -0.239 10.562 10.284 1.00 58.00 133 ASN A CA 1
ATOM 1065 C C . ASN A 1 133 ? 0.793 10.630 9.143 1.00 58.00 133 ASN A C 1
ATOM 1067 O O . ASN A 1 133 ? 1.914 10.160 9.341 1.00 58.00 133 ASN A O 1
ATOM 1071 N N . PRO A 1 134 ? 0.441 11.139 7.949 1.00 53.50 134 PRO A N 1
ATOM 1072 C CA . PRO A 1 134 ? 1.426 11.410 6.917 1.00 53.50 134 PRO A CA 1
ATOM 1073 C C . PRO A 1 134 ? 2.074 12.756 7.244 1.00 53.50 134 PRO A C 1
ATOM 1075 O O . PRO A 1 134 ? 1.498 13.798 6.928 1.00 53.50 134 PRO A O 1
ATOM 1078 N N . ASP A 1 135 ? 3.214 12.725 7.923 1.00 46.31 135 ASP A N 1
ATOM 1079 C CA . ASP A 1 135 ? 4.100 13.890 7.980 1.00 46.31 135 ASP A CA 1
ATOM 1080 C C . ASP A 1 135 ? 4.735 14.123 6.595 1.00 46.31 135 ASP A C 1
ATOM 1082 O O . ASP A 1 135 ? 5.123 13.121 5.940 1.00 46.31 135 ASP A O 1
#

Sequence (135 aa):
MTRLIALRLARCLEQGSFSRWYRAMMMESHLHLVTSLLLTVAVLALLEAIFDRDLQVRSRLVWLFLLVLAVPSAIFSIHRYFHFMMGAEYVANQATCGNCGVYGRLRLVAHQHPKCNVACKRCGFEWTIVEPNPD

Foldseek 3Di:
DLVVLQVLCLVCLQVQHQVVSLVVLVVVLVVLVVVLVVLVVVLVVLVVVLPDPPDDPVVNVV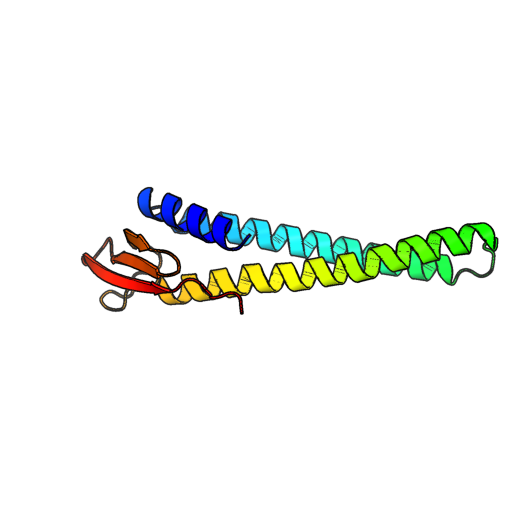SVVVNVVSVVVSVVSVVVSVVSVVQSVLQQVVQADPPPRDGSRWHFPDRDPQKTWIAHPPPRDIDIRGGDDDD

pLDDT: mean 80.14, std 7.82, range [46.31, 90.19]